Protein AF-A0A968RGH3-F1 (afdb_monomer_lite)

Foldseek 3Di:
DDDDDFAKDKDKDWDADPVGDIDIDIDIDGHDPPDDDDPFDDKDKDWPPDDPPDDDDPPDDGDTDMDIDGPPDDDPDD

Structure (mmCIF, N/CA/C/O backbone):
data_AF-A0A968RGH3-F1
#
_entry.id   AF-A0A968RGH3-F1
#
loop_
_atom_site.group_PDB
_atom_site.id
_atom_site.type_symbol
_atom_site.label_atom_id
_atom_site.label_alt_id
_atom_site.label_comp_id
_atom_site.label_asym_id
_atom_site.label_entity_id
_atom_site.label_seq_id
_atom_site.pdbx_PDB_ins_code
_atom_site.Cartn_x
_atom_site.Cartn_y
_atom_site.Cartn_z
_atom_site.occupancy
_atom_site.B_iso_or_equiv
_atom_site.auth_seq_id
_atom_site.auth_comp_id
_atom_site.auth_asym_id
_atom_site.auth_atom_id
_atom_site.pdbx_PDB_model_num
ATOM 1 N N . MET A 1 1 ? 0.545 -12.121 -26.563 1.00 51.16 1 MET A N 1
ATOM 2 C CA . MET A 1 1 ? 1.643 -11.197 -26.222 1.00 51.16 1 MET A CA 1
ATOM 3 C C . MET A 1 1 ? 1.776 -11.248 -24.716 1.00 51.16 1 MET A C 1
ATOM 5 O O . MET A 1 1 ? 0.830 -10.850 -24.049 1.00 51.16 1 MET A O 1
ATOM 9 N N . ASP A 1 2 ? 2.864 -11.810 -24.197 1.00 67.00 2 ASP A N 1
ATOM 10 C CA . ASP A 1 2 ? 3.069 -11.898 -22.749 1.00 67.00 2 ASP A CA 1
ATOM 11 C C . ASP A 1 2 ? 3.589 -10.561 -22.225 1.00 67.00 2 ASP A C 1
ATOM 13 O O . ASP A 1 2 ? 4.527 -9.984 -22.777 1.00 67.00 2 ASP A O 1
ATOM 17 N N . ASN A 1 3 ? 2.959 -10.055 -21.168 1.00 73.69 3 ASN A N 1
ATOM 18 C CA . ASN A 1 3 ? 3.438 -8.874 -20.463 1.00 73.69 3 ASN A CA 1
ATOM 19 C C . ASN A 1 3 ? 4.740 -9.231 -19.716 1.00 73.69 3 ASN A C 1
ATOM 21 O O . ASN A 1 3 ? 4.805 -10.305 -19.106 1.00 73.69 3 ASN A O 1
ATOM 25 N N . PRO A 1 4 ? 5.785 -8.385 -19.735 1.00 78.75 4 PRO A N 1
ATOM 26 C CA . PRO A 1 4 ? 7.030 -8.699 -19.048 1.00 78.75 4 PRO A CA 1
ATOM 27 C C . 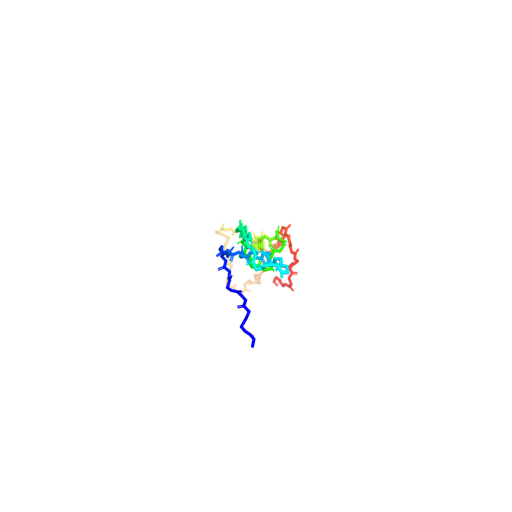PRO A 1 4 ? 6.831 -8.779 -17.523 1.00 78.75 4 PRO A C 1
ATOM 29 O O . PRO A 1 4 ? 6.067 -8.014 -16.934 1.00 78.75 4 PRO A O 1
ATOM 32 N N . ARG A 1 5 ? 7.513 -9.739 -16.880 1.00 88.19 5 ARG A N 1
ATOM 33 C CA . ARG A 1 5 ? 7.413 -9.984 -15.428 1.00 88.19 5 ARG A CA 1
ATOM 34 C C . ARG A 1 5 ? 8.051 -8.849 -14.623 1.00 88.19 5 ARG A C 1
ATOM 36 O O . ARG A 1 5 ? 8.997 -8.225 -15.084 1.00 88.19 5 ARG A O 1
ATOM 43 N N . ILE A 1 6 ? 7.592 -8.634 -13.395 1.00 85.38 6 ILE A N 1
ATOM 44 C CA . ILE A 1 6 ? 8.263 -7.752 -12.427 1.00 85.38 6 ILE A CA 1
ATOM 45 C C . ILE A 1 6 ? 9.668 -8.296 -12.129 1.00 85.38 6 ILE A C 1
ATOM 47 O O . ILE A 1 6 ? 9.857 -9.511 -12.039 1.00 85.38 6 ILE A O 1
ATOM 51 N N . GLY A 1 7 ? 10.642 -7.401 -11.974 1.00 87.50 7 GLY A N 1
ATOM 52 C CA . GLY A 1 7 ? 12.032 -7.734 -11.666 1.00 87.50 7 GLY A CA 1
ATOM 53 C C . GLY A 1 7 ? 13.040 -7.172 -12.672 1.00 87.50 7 GLY A C 1
ATOM 54 O O . GLY A 1 7 ? 12.676 -6.376 -13.541 1.00 87.50 7 GLY A O 1
ATOM 55 N N . PRO A 1 8 ? 14.328 -7.534 -12.535 1.00 91.62 8 PRO A N 1
ATOM 56 C CA . PRO A 1 8 ? 15.375 -7.081 -13.440 1.00 91.62 8 PRO A CA 1
ATOM 57 C C . PRO A 1 8 ? 15.273 -7.770 -14.807 1.00 91.62 8 PRO A C 1
ATOM 59 O O . PRO A 1 8 ? 15.111 -8.987 -14.89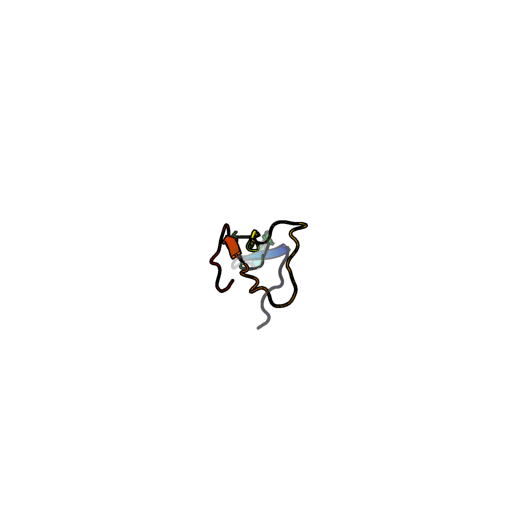5 1.00 91.62 8 PRO A O 1
ATOM 62 N N . HIS A 1 9 ? 15.436 -6.989 -15.873 1.00 93.38 9 HIS A N 1
ATOM 63 C CA . HIS A 1 9 ? 15.512 -7.443 -17.262 1.00 93.38 9 HIS A CA 1
ATOM 64 C C . HIS A 1 9 ? 16.748 -6.867 -17.932 1.00 93.38 9 HIS A C 1
ATOM 66 O O . HIS A 1 9 ? 17.084 -5.696 -17.747 1.00 93.38 9 HIS A O 1
ATOM 72 N N . THR A 1 10 ? 17.402 -7.677 -18.758 1.00 94.88 10 THR A N 1
ATOM 73 C CA . THR A 1 10 ? 18.537 -7.233 -19.567 1.00 94.88 10 THR A CA 1
ATOM 74 C C . THR A 1 10 ? 18.070 -6.957 -20.986 1.00 94.88 10 THR A C 1
ATOM 76 O O . THR A 1 10 ? 17.612 -7.859 -21.687 1.00 94.88 10 THR A O 1
ATOM 79 N N . LEU A 1 11 ? 18.212 -5.710 -21.427 1.00 94.94 11 LEU A N 1
ATOM 80 C CA . LEU A 1 11 ? 18.045 -5.348 -22.828 1.00 94.94 11 LEU A CA 1
ATOM 81 C C . LEU A 1 11 ? 19.395 -5.470 -23.521 1.00 94.94 11 LEU A C 1
ATOM 83 O O . LEU A 1 11 ? 20.390 -4.902 -23.069 1.00 94.94 11 LEU A O 1
ATOM 87 N N . ARG A 1 12 ? 19.400 -6.188 -24.643 1.00 95.56 12 ARG A N 1
ATOM 88 C CA . ARG A 1 12 ? 20.547 -6.331 -25.534 1.00 95.56 12 ARG A CA 1
ATOM 89 C C . ARG A 1 12 ? 20.292 -5.561 -26.820 1.00 95.56 12 ARG A C 1
ATOM 91 O O . ARG A 1 12 ? 19.319 -5.835 -27.519 1.00 95.56 12 ARG A O 1
ATOM 98 N N . ILE A 1 13 ? 21.191 -4.639 -27.141 1.00 94.44 13 ILE A N 1
ATOM 99 C CA . ILE A 1 13 ? 21.153 -3.853 -28.373 1.00 94.44 13 ILE A CA 1
ATOM 100 C C . ILE A 1 13 ? 22.333 -4.285 -29.232 1.00 94.44 13 ILE A C 1
ATOM 102 O O . ILE A 1 13 ? 23.472 -4.246 -28.773 1.00 94.44 13 ILE A O 1
ATOM 106 N N . VAL A 1 14 ? 22.052 -4.679 -30.473 1.00 96.69 14 VAL A N 1
ATOM 107 C CA . VAL A 1 14 ? 23.058 -5.076 -31.462 1.00 96.69 14 VAL A CA 1
ATOM 108 C C . VAL A 1 14 ? 22.967 -4.120 -32.644 1.00 96.69 14 VAL A C 1
ATOM 110 O O . VAL A 1 14 ? 21.919 -4.033 -33.283 1.00 96.69 14 VAL A O 1
ATOM 113 N N . ALA A 1 15 ? 24.059 -3.427 -32.950 1.00 95.38 15 ALA A N 1
ATOM 114 C CA . ALA A 1 15 ? 24.201 -2.661 -34.183 1.00 95.38 15 ALA A CA 1
ATOM 115 C C . ALA A 1 15 ? 25.014 -3.487 -35.184 1.00 95.38 15 ALA A C 1
ATOM 117 O O . ALA A 1 15 ? 26.049 -4.042 -34.818 1.00 95.38 15 ALA A O 1
ATOM 118 N N . THR A 1 16 ? 24.536 -3.587 -36.425 1.00 97.19 16 THR A N 1
ATOM 119 C CA . THR A 1 16 ? 25.232 -4.265 -37.531 1.00 97.19 16 THR A CA 1
ATOM 120 C C . THR A 1 16 ? 25.385 -3.282 -38.688 1.00 97.19 16 THR A C 1
ATOM 122 O O . THR A 1 16 ? 24.390 -2.662 -39.064 1.00 97.19 16 THR A O 1
ATOM 125 N N . ASP A 1 17 ? 26.590 -3.115 -39.234 1.00 96.38 17 ASP A N 1
ATOM 126 C CA . ASP A 1 17 ? 26.813 -2.280 -40.423 1.00 96.38 17 ASP A CA 1
ATOM 127 C C . ASP A 1 17 ? 26.550 -3.045 -41.737 1.00 96.38 17 ASP A C 1
ATOM 129 O O . ASP A 1 17 ? 26.268 -4.246 -41.750 1.00 96.38 17 ASP A O 1
ATOM 133 N N . ASN A 1 18 ? 26.636 -2.350 -42.872 1.00 96.19 18 ASN A N 1
ATOM 134 C CA . ASN A 1 18 ? 26.419 -2.924 -44.206 1.00 96.19 18 ASN A CA 1
ATOM 135 C C . ASN A 1 18 ? 27.532 -3.894 -44.654 1.00 96.19 18 ASN A C 1
ATOM 137 O O . ASN A 1 18 ? 27.389 -4.550 -45.685 1.00 96.19 18 ASN A O 1
ATOM 141 N N . ASN A 1 19 ? 28.627 -3.980 -43.900 1.00 96.69 19 ASN A N 1
ATOM 142 C CA . ASN A 1 19 ? 29.724 -4.921 -44.099 1.00 96.69 19 ASN A CA 1
ATOM 143 C C . ASN A 1 19 ? 29.619 -6.129 -43.146 1.00 96.69 19 ASN A C 1
ATOM 145 O O . ASN A 1 19 ? 30.445 -7.039 -43.216 1.00 96.69 19 ASN A O 1
ATOM 149 N N . GLY A 1 20 ? 28.592 -6.168 -42.290 1.00 95.19 20 GLY A N 1
ATOM 150 C CA . GLY A 1 20 ? 28.327 -7.246 -41.343 1.00 95.19 20 GLY A CA 1
ATOM 151 C C . GLY A 1 20 ? 29.078 -7.124 -40.014 1.00 95.19 20 GLY A C 1
ATOM 152 O O . GLY A 1 20 ? 28.940 -8.021 -39.176 1.00 95.19 20 GLY A O 1
ATOM 153 N N . ALA A 1 21 ? 29.838 -6.048 -39.782 1.00 96.44 21 ALA A N 1
ATOM 154 C CA . ALA A 1 21 ? 30.485 -5.815 -38.496 1.00 96.44 21 ALA A CA 1
ATOM 155 C C . ALA A 1 21 ? 29.432 -5.520 -37.423 1.00 96.44 21 ALA A C 1
ATOM 157 O O . ALA A 1 21 ? 28.446 -4.826 -37.675 1.00 96.44 21 ALA A O 1
ATOM 158 N N . ARG A 1 22 ? 29.637 -6.062 -36.215 1.00 97.62 22 ARG A N 1
ATOM 159 C CA . ARG A 1 22 ? 28.687 -5.959 -35.103 1.00 97.62 22 ARG A CA 1
ATOM 160 C C . ARG A 1 22 ? 29.303 -5.304 -33.880 1.00 97.62 22 ARG A C 1
ATOM 162 O O . ARG A 1 22 ? 30.438 -5.596 -33.517 1.00 97.62 22 ARG A O 1
ATOM 169 N N . SER A 1 23 ? 28.503 -4.492 -33.202 1.00 96.62 23 SER A N 1
ATOM 170 C CA . SER A 1 23 ? 28.749 -4.066 -31.824 1.00 96.62 23 SER A CA 1
ATOM 171 C C . SER A 1 23 ? 27.519 -4.350 -30.971 1.00 96.62 23 SER A C 1
ATOM 173 O O . SER A 1 23 ? 26.391 -4.355 -31.468 1.00 96.62 23 SER A O 1
ATOM 175 N N . GLU A 1 24 ? 27.740 -4.617 -29.687 1.00 96.75 24 GLU A N 1
ATOM 176 C CA . GLU A 1 24 ? 26.679 -4.944 -28.741 1.00 96.75 24 GLU A CA 1
ATOM 177 C C . GLU A 1 24 ? 26.810 -4.110 -27.465 1.00 96.75 24 GLU A C 1
ATOM 179 O O . GLU A 1 24 ? 27.918 -3.832 -27.001 1.00 96.75 24 GLU A O 1
ATOM 184 N N . LYS A 1 25 ? 25.667 -3.740 -26.878 1.00 97.12 25 LYS A N 1
ATOM 185 C CA . LYS A 1 25 ? 25.592 -3.192 -25.524 1.00 97.12 25 LYS A CA 1
ATOM 186 C C . LYS A 1 25 ? 24.418 -3.793 -24.762 1.00 97.12 25 LYS A C 1
ATOM 188 O O . LYS A 1 25 ? 23.317 -3.923 -25.298 1.00 97.12 25 LYS A O 1
ATOM 193 N N . THR A 1 26 ? 24.651 -4.096 -23.491 1.00 96.06 26 THR A N 1
ATOM 194 C CA . THR A 1 26 ? 23.614 -4.528 -22.554 1.00 96.06 26 THR A CA 1
ATOM 195 C C . THR A 1 26 ? 23.297 -3.426 -21.553 1.00 96.06 26 THR A C 1
ATOM 197 O O . THR A 1 26 ? 24.209 -2.793 -21.017 1.00 96.06 26 THR A O 1
ATOM 200 N N . ILE A 1 27 ? 22.011 -3.225 -21.269 1.00 95.44 27 ILE A N 1
ATOM 201 C CA . ILE A 1 27 ? 21.538 -2.411 -20.144 1.00 95.44 27 ILE A CA 1
ATOM 202 C C . ILE A 1 27 ? 20.593 -3.241 -19.282 1.00 95.44 27 ILE A C 1
ATOM 204 O O . ILE A 1 27 ? 19.851 -4.078 -19.794 1.00 95.44 27 ILE A O 1
ATOM 208 N N . THR A 1 28 ? 20.608 -2.992 -17.979 1.00 93.75 28 THR A N 1
ATOM 209 C CA . THR A 1 28 ? 19.645 -3.586 -17.052 1.00 93.75 28 THR A CA 1
ATOM 210 C C . THR A 1 28 ? 18.564 -2.561 -16.752 1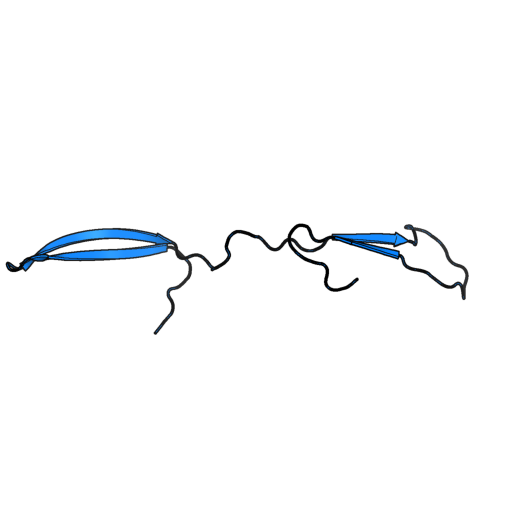.00 93.75 28 THR A C 1
ATOM 212 O O . THR A 1 28 ? 18.872 -1.435 -16.363 1.00 93.75 28 THR A O 1
ATOM 215 N N . ILE A 1 29 ? 17.307 -2.953 -16.927 1.00 91.69 29 ILE A N 1
ATOM 216 C CA . ILE A 1 29 ? 16.141 -2.211 -16.446 1.00 91.69 29 ILE A CA 1
ATOM 217 C C . ILE A 1 29 ? 15.459 -3.035 -15.359 1.00 91.69 29 ILE A C 1
ATOM 219 O O . ILE A 1 29 ? 15.562 -4.259 -15.355 1.00 91.69 29 ILE A O 1
ATOM 223 N N . THR A 1 30 ? 14.724 -2.388 -14.466 1.00 87.25 30 THR A N 1
ATOM 224 C CA . THR A 1 30 ? 13.899 -3.085 -13.476 1.00 87.25 30 THR A CA 1
ATOM 225 C C . THR A 1 30 ? 12.451 -2.711 -13.715 1.00 87.25 30 THR A C 1
ATOM 227 O O . THR A 1 30 ? 12.101 -1.533 -13.681 1.00 87.25 30 THR A O 1
ATOM 230 N N . ILE A 1 31 ? 11.615 -3.714 -13.967 1.00 86.44 31 ILE A N 1
ATOM 231 C CA . ILE A 1 31 ? 10.170 -3.540 -14.081 1.00 86.44 31 ILE A CA 1
ATOM 232 C C . ILE A 1 31 ? 9.594 -3.673 -12.681 1.00 86.44 31 ILE A C 1
ATOM 234 O O . ILE A 1 31 ? 9.801 -4.685 -12.014 1.00 86.44 31 ILE A O 1
ATOM 238 N N . VAL A 1 32 ? 8.889 -2.642 -12.239 1.00 78.56 32 VAL A N 1
ATOM 239 C CA . VAL A 1 32 ? 8.186 -2.615 -10.956 1.00 78.56 32 VAL A CA 1
ATOM 240 C C . VAL A 1 32 ? 6.684 -2.679 -11.203 1.00 78.56 32 VAL A C 1
ATOM 242 O O . VAL A 1 32 ? 6.217 -2.370 -12.301 1.00 78.56 32 VAL A O 1
ATOM 245 N N . GLU A 1 33 ? 5.921 -3.087 -10.193 1.00 78.81 33 GLU A N 1
ATOM 246 C CA . GLU A 1 33 ? 4.469 -2.918 -10.226 1.00 78.81 33 GLU A CA 1
ATOM 247 C C . GLU A 1 33 ? 4.129 -1.438 -10.427 1.00 78.81 33 GLU A C 1
ATOM 249 O O . GLU A 1 33 ? 4.813 -0.558 -9.900 1.00 78.81 33 GLU A O 1
ATOM 254 N N . GLY A 1 34 ? 3.081 -1.160 -11.205 1.00 62.97 34 GLY A N 1
ATOM 255 C CA . GLY A 1 34 ? 2.558 0.187 -11.404 1.00 62.97 34 GLY A CA 1
ATOM 256 C C . GLY A 1 34 ? 1.907 0.713 -10.129 1.00 62.97 34 GLY A C 1
ATOM 257 O O . GLY A 1 34 ? 0.689 0.807 -10.055 1.00 62.97 34 GLY A O 1
ATOM 258 N N . ASN A 1 35 ? 2.714 1.041 -9.125 1.00 57.44 35 ASN A N 1
ATOM 259 C CA . ASN A 1 35 ? 2.307 1.827 -7.978 1.00 57.44 35 ASN A CA 1
ATOM 260 C C . ASN A 1 35 ? 3.281 2.996 -7.842 1.00 57.44 35 ASN A C 1
ATOM 262 O O . ASN A 1 35 ? 4.383 2.864 -7.306 1.00 57.44 35 ASN A O 1
ATOM 266 N N . SER A 1 36 ? 2.872 4.150 -8.364 1.00 55.94 36 SER A N 1
ATOM 267 C CA . SER A 1 36 ? 3.507 5.427 -8.069 1.00 55.94 36 SER A CA 1
ATOM 268 C C . SER A 1 36 ? 3.328 5.747 -6.582 1.00 55.94 36 SER A C 1
ATOM 270 O O . SER A 1 36 ? 2.448 6.507 -6.209 1.00 55.94 36 SER A O 1
ATOM 272 N N . GLY A 1 37 ? 4.169 5.173 -5.725 1.00 56.97 37 GLY A N 1
ATOM 273 C CA . GLY A 1 37 ? 4.640 5.833 -4.509 1.00 56.97 37 GLY A CA 1
ATOM 274 C C . GLY A 1 37 ? 3.628 6.243 -3.435 1.00 56.97 37 GLY A C 1
ATOM 275 O O . GLY A 1 37 ? 4.013 7.023 -2.569 1.00 56.97 37 GLY A O 1
ATOM 276 N N . THR A 1 38 ? 2.402 5.723 -3.392 1.00 58.28 38 THR A N 1
ATOM 277 C CA . THR A 1 38 ? 1.613 5.765 -2.153 1.00 58.28 38 THR A CA 1
ATOM 278 C C . THR A 1 38 ? 1.365 4.340 -1.683 1.00 58.28 38 THR A C 1
ATOM 280 O O . THR A 1 38 ? 0.496 3.615 -2.160 1.00 58.28 38 THR A O 1
ATOM 283 N N . SER A 1 39 ? 2.184 3.891 -0.732 1.00 67.56 39 SER A N 1
ATOM 284 C CA . SER A 1 39 ? 1.829 2.729 0.081 1.00 67.56 39 SER A CA 1
ATOM 285 C C . SER A 1 39 ? 0.473 3.023 0.714 1.00 67.56 39 SER A C 1
ATOM 287 O O . SER A 1 39 ? 0.386 3.951 1.514 1.00 67.56 39 SER A O 1
ATOM 289 N N . ASN A 1 40 ? -0.582 2.291 0.348 1.00 76.06 40 ASN A N 1
ATOM 290 C CA . ASN A 1 40 ? -1.887 2.434 0.990 1.00 76.06 40 ASN A CA 1
ATOM 291 C C . ASN A 1 40 ? -1.705 2.280 2.506 1.00 76.06 40 ASN A C 1
ATOM 293 O O . ASN A 1 40 ? -1.233 1.237 2.965 1.00 76.06 40 ASN A O 1
ATOM 297 N N . THR A 1 41 ? -2.012 3.329 3.263 1.00 83.31 41 THR A N 1
ATOM 298 C CA . THR A 1 41 ? -1.940 3.294 4.722 1.00 83.31 41 THR A CA 1
ATOM 299 C C . THR A 1 41 ? -3.355 3.025 5.217 1.00 83.31 41 THR A C 1
ATOM 301 O O . THR A 1 41 ? -4.241 3.815 4.914 1.00 83.31 41 THR A O 1
ATOM 304 N N . PRO A 1 42 ? -3.615 1.919 5.936 1.00 87.62 42 PRO A N 1
ATOM 305 C CA . PRO A 1 42 ? -4.955 1.644 6.441 1.00 87.62 42 PRO A CA 1
ATOM 306 C C . PRO A 1 42 ? -5.478 2.797 7.315 1.00 87.62 42 PRO A C 1
ATOM 308 O O . PRO A 1 42 ? -4.686 3.403 8.046 1.00 87.62 42 PRO A O 1
ATOM 311 N N . PRO A 1 43 ? -6.795 3.077 7.308 1.00 94.75 43 PRO A N 1
ATOM 312 C CA . PRO A 1 43 ? -7.367 4.049 8.222 1.00 94.75 43 PRO A CA 1
ATOM 313 C C . PRO A 1 43 ? -7.167 3.611 9.675 1.00 94.75 43 PRO A C 1
ATOM 315 O O . PRO A 1 43 ? -7.178 2.426 10.014 1.00 94.75 43 PRO A O 1
ATOM 318 N N . THR A 1 44 ? -7.024 4.596 10.548 1.00 96.56 44 THR A N 1
ATOM 319 C CA . THR A 1 44 ? -7.023 4.421 12.001 1.00 96.56 44 THR A CA 1
ATOM 320 C C . THR A 1 44 ? -8.425 4.659 12.549 1.00 96.56 44 THR A C 1
ATOM 322 O O . THR A 1 44 ? -9.171 5.474 12.005 1.00 96.56 44 THR A O 1
ATOM 325 N N . VAL A 1 45 ? -8.788 3.953 13.623 1.00 97.44 45 VAL A N 1
ATOM 326 C CA . VAL A 1 45 ? -10.087 4.084 14.297 1.00 97.44 45 VAL A CA 1
ATOM 327 C C . VAL A 1 45 ? -9.895 4.211 15.805 1.00 97.44 45 VAL A C 1
ATOM 329 O O . VAL A 1 45 ? -9.029 3.551 16.381 1.00 97.44 45 VAL A O 1
ATOM 332 N N . ALA A 1 46 ? -10.713 5.042 16.447 1.00 96.56 46 ALA A N 1
ATOM 333 C CA . ALA A 1 46 ? -10.756 5.183 17.897 1.00 96.56 46 ALA A CA 1
ATOM 334 C C . ALA A 1 46 ? -12.206 5.252 18.387 1.00 96.56 46 ALA A C 1
ATOM 336 O O . ALA A 1 46 ? -12.993 6.066 17.907 1.00 96.56 46 ALA A O 1
ATOM 337 N N . ILE A 1 47 ? -12.552 4.420 19.370 1.00 97.12 47 ILE A N 1
ATOM 338 C CA . ILE A 1 47 ? -13.818 4.535 20.102 1.00 97.12 47 ILE A CA 1
ATOM 339 C C . ILE A 1 47 ? -13.650 5.643 21.140 1.00 97.12 47 ILE A C 1
ATOM 341 O O . ILE A 1 47 ? -12.720 5.610 21.945 1.00 97.12 47 ILE A O 1
ATOM 345 N N . THR A 1 48 ? -14.542 6.627 21.118 1.00 96.06 48 THR A N 1
ATOM 346 C CA . THR A 1 48 ? -14.548 7.752 22.062 1.00 96.06 48 THR A CA 1
ATOM 347 C C . THR A 1 48 ? -15.599 7.582 23.156 1.00 96.06 48 THR A C 1
ATOM 349 O O . THR A 1 48 ? -15.439 8.146 24.238 1.00 96.06 48 THR A O 1
ATOM 352 N N . ALA A 1 49 ? -16.634 6.772 22.911 1.00 95.38 49 ALA A N 1
ATOM 353 C CA . ALA A 1 49 ? -17.576 6.306 23.923 1.00 95.38 49 ALA A CA 1
ATOM 354 C C . ALA A 1 49 ? -18.170 4.938 23.529 1.00 95.38 49 ALA A C 1
ATOM 356 O O . ALA A 1 49 ? -18.432 4.722 22.343 1.00 95.38 49 ALA A O 1
ATOM 357 N N . PRO A 1 50 ? -18.431 4.035 24.489 1.00 95.00 50 PRO A N 1
ATOM 358 C CA . PRO A 1 50 ? -18.110 4.148 25.915 1.00 95.00 50 PRO A CA 1
ATOM 359 C C . PRO A 1 50 ? -16.603 4.071 26.203 1.00 95.00 50 PRO A C 1
ATOM 361 O O . PRO A 1 50 ? -15.819 3.622 25.366 1.00 95.00 50 PRO A O 1
ATOM 364 N N . THR A 1 51 ? -16.184 4.505 27.392 1.00 95.94 51 THR A N 1
ATOM 365 C CA . THR A 1 51 ? -14.791 4.335 27.831 1.00 95.94 51 THR A CA 1
ATOM 366 C C . THR A 1 51 ? -14.535 2.900 28.295 1.00 95.94 51 THR A C 1
ATOM 368 O O . THR A 1 51 ? -15.447 2.185 28.715 1.00 95.94 51 THR A O 1
ATOM 371 N N . ASN A 1 52 ? -13.275 2.456 28.224 1.00 94.94 52 ASN A N 1
ATOM 372 C CA . ASN A 1 52 ? -12.903 1.118 28.679 1.00 94.94 52 ASN A CA 1
ATOM 373 C C . ASN A 1 52 ? -13.271 0.922 30.161 1.00 94.94 52 ASN A C 1
ATOM 375 O O . ASN A 1 52 ? -12.880 1.722 31.010 1.00 94.94 52 ASN A O 1
ATOM 379 N N . GLY A 1 53 ? -14.008 -0.148 30.458 1.00 94.31 53 GLY A N 1
ATOM 380 C CA . GLY A 1 53 ? -14.478 -0.466 31.808 1.00 94.31 53 GLY A CA 1
ATOM 381 C C . GLY A 1 53 ? -15.770 0.238 32.237 1.00 94.31 53 GLY A C 1
ATOM 382 O O . GLY A 1 53 ? -16.188 0.061 33.380 1.00 94.31 53 GLY A O 1
ATOM 383 N N . GLN A 1 54 ? -16.422 1.010 31.361 1.00 95.31 54 GLN A N 1
ATOM 384 C CA . GLN A 1 54 ? -17.725 1.597 31.670 1.00 95.31 54 GLN A CA 1
ATOM 385 C C . GLN A 1 54 ? -18.795 0.505 31.826 1.00 95.31 54 GLN A C 1
ATOM 387 O O . GLN A 1 54 ? -18.887 -0.419 31.016 1.00 95.31 54 GLN A O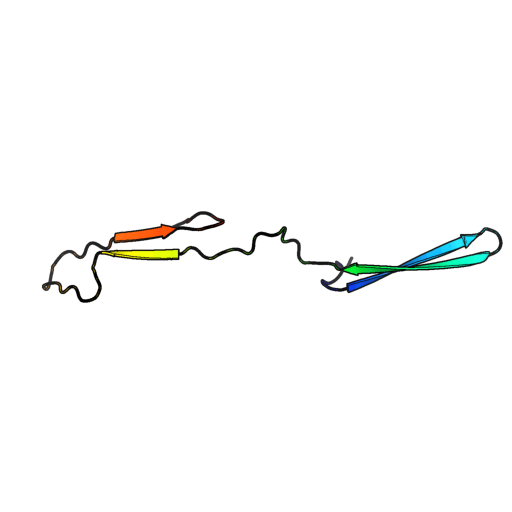 1
ATOM 392 N N . THR A 1 55 ? -19.610 0.615 32.875 1.00 94.19 55 THR A N 1
ATOM 393 C CA . THR A 1 55 ? -20.706 -0.313 33.163 1.00 94.19 55 THR A CA 1
ATOM 394 C C . THR A 1 55 ? -22.048 0.303 32.789 1.00 94.19 55 THR A C 1
ATOM 396 O O . THR A 1 55 ? -22.255 1.511 32.899 1.00 94.19 55 THR A O 1
ATOM 399 N N . PHE A 1 56 ? -22.970 -0.550 32.351 1.00 94.88 56 PHE A N 1
ATOM 400 C CA . PHE A 1 56 ? -24.324 -0.172 31.964 1.00 94.88 56 PHE A CA 1
ATOM 401 C C . PHE A 1 56 ? -25.319 -1.016 32.754 1.00 94.88 56 PHE A C 1
ATOM 403 O O . PHE A 1 56 ? -25.070 -2.193 33.024 1.00 94.88 56 PHE A O 1
ATOM 410 N N . THR A 1 57 ? -26.441 -0.415 33.145 1.00 95.00 57 THR A N 1
ATOM 411 C CA . THR A 1 57 ? -27.577 -1.160 33.693 1.00 95.00 57 THR A CA 1
ATOM 412 C C . THR A 1 57 ? -28.278 -1.923 32.573 1.00 95.00 57 THR A C 1
ATOM 414 O O . THR A 1 57 ? -28.215 -1.519 31.410 1.00 95.00 57 THR A O 1
ATOM 417 N N . ALA A 1 58 ? -28.975 -3.008 32.917 1.00 90.50 58 ALA A N 1
ATOM 418 C CA . ALA A 1 58 ? -29.862 -3.677 31.969 1.00 90.50 58 ALA A CA 1
ATOM 419 C C . ALA A 1 58 ? -30.855 -2.666 31.360 1.00 90.50 58 ALA A C 1
ATOM 421 O O . ALA A 1 58 ? -31.250 -1.707 32.026 1.00 90.50 58 ALA A O 1
ATOM 422 N N . ASP A 1 59 ? -31.187 -2.865 30.083 1.00 92.56 59 ASP A N 1
ATOM 423 C CA . ASP A 1 59 ? -32.096 -2.034 29.277 1.00 92.56 59 ASP A CA 1
ATOM 424 C C . ASP A 1 59 ? -31.655 -0.577 29.028 1.00 92.56 59 ASP A C 1
ATOM 426 O O . ASP A 1 59 ? -32.403 0.214 28.450 1.00 92.56 59 ASP A O 1
ATOM 430 N N . ALA A 1 60 ? -30.429 -0.198 29.408 1.00 92.94 60 ALA A N 1
ATOM 431 C CA . ALA A 1 60 ? -29.882 1.109 29.057 1.00 92.94 60 ALA A CA 1
ATOM 432 C C . ALA A 1 60 ? -29.579 1.203 27.551 1.00 92.94 60 ALA A C 1
ATOM 434 O O . ALA A 1 60 ? -28.984 0.303 26.957 1.00 92.94 60 ALA A O 1
ATOM 435 N N . ASN A 1 61 ? -29.917 2.343 26.943 1.00 91.69 61 ASN A N 1
ATOM 436 C CA . ASN A 1 61 ? -29.473 2.663 25.589 1.00 91.69 61 ASN A CA 1
ATOM 437 C C . ASN A 1 61 ? -27.958 2.906 25.591 1.00 91.69 61 ASN A C 1
ATOM 439 O O . ASN A 1 61 ? -27.471 3.819 26.261 1.00 91.69 61 ASN A O 1
ATOM 443 N N . LEU A 1 62 ? -27.224 2.102 24.821 1.00 93.12 62 LEU A N 1
ATOM 444 C CA . LEU A 1 62 ? -25.786 2.250 24.628 1.00 93.12 62 LEU A CA 1
ATOM 445 C C . LEU A 1 62 ? -25.507 3.052 23.355 1.00 93.12 62 LEU A C 1
ATOM 447 O O . LEU A 1 62 ? -25.613 2.533 22.245 1.00 93.12 62 LEU A O 1
ATOM 451 N N . THR A 1 63 ? -25.109 4.310 23.521 1.00 94.69 63 THR A N 1
ATOM 452 C CA . THR A 1 63 ? -24.584 5.114 22.413 1.00 94.69 63 THR A CA 1
ATOM 453 C C . THR A 1 63 ? -23.102 4.808 22.223 1.00 94.69 63 THR A C 1
ATOM 455 O O . THR A 1 63 ? -22.319 4.917 23.168 1.00 94.69 63 THR A O 1
ATOM 458 N N . VAL A 1 64 ? -22.717 4.447 20.998 1.00 95.81 64 VAL A N 1
ATOM 459 C CA . VAL A 1 64 ? -21.318 4.243 20.612 1.00 95.81 64 VAL A CA 1
ATOM 460 C C . VAL A 1 64 ? -20.873 5.395 19.725 1.00 95.81 64 VAL A C 1
ATOM 462 O O . VAL A 1 64 ? -21.491 5.672 18.696 1.00 95.81 64 VAL A O 1
ATOM 465 N N . ASN A 1 65 ? -19.775 6.034 20.110 1.00 96.00 65 ASN A N 1
ATOM 466 C CA . ASN A 1 65 ? -19.142 7.092 19.339 1.00 96.00 65 ASN A CA 1
ATOM 467 C C . ASN A 1 65 ? -17.739 6.637 18.943 1.00 96.00 65 ASN A C 1
ATOM 469 O O . ASN A 1 65 ? -16.980 6.137 19.775 1.00 96.00 65 ASN A O 1
ATOM 473 N N . ALA A 1 66 ? -17.386 6.841 17.677 1.00 96.19 66 ALA A N 1
ATOM 474 C CA . ALA A 1 66 ? -16.066 6.533 17.152 1.00 96.19 66 ALA A CA 1
ATOM 475 C C . ALA A 1 66 ? -15.616 7.591 16.143 1.00 96.19 66 ALA A C 1
ATOM 477 O O . ALA A 1 66 ? -16.434 8.265 15.514 1.00 96.19 66 ALA A O 1
ATOM 478 N N . THR A 1 67 ? -14.304 7.725 15.992 1.00 96.88 67 THR A N 1
ATOM 479 C CA . THR A 1 67 ? -13.665 8.518 14.943 1.00 96.88 67 THR A CA 1
ATOM 480 C C . THR A 1 67 ? -12.815 7.609 14.067 1.00 96.88 67 THR A C 1
ATOM 482 O O . THR A 1 67 ? -12.228 6.639 14.548 1.00 96.88 67 THR A O 1
ATOM 485 N N . ALA A 1 68 ? -12.747 7.925 12.776 1.00 96.62 68 ALA A N 1
ATOM 486 C CA . ALA A 1 68 ? -11.866 7.261 11.827 1.00 96.62 68 ALA A CA 1
ATOM 487 C C . ALA A 1 68 ? -11.115 8.307 11.000 1.00 96.62 68 ALA A C 1
ATOM 489 O O . ALA A 1 68 ? -11.674 9.355 10.670 1.00 96.62 68 ALA A O 1
ATOM 490 N N . SER A 1 69 ? -9.855 8.027 10.679 1.00 95.38 69 SER A N 1
ATOM 491 C CA . SER A 1 69 ? -9.006 8.911 9.880 1.00 95.38 69 SER A CA 1
ATOM 492 C C . SER A 1 69 ? -8.093 8.094 8.979 1.00 95.38 69 SER A C 1
ATOM 494 O O . SER A 1 69 ? -7.491 7.118 9.429 1.00 95.38 69 SER A O 1
ATOM 496 N N . ASP A 1 70 ? -7.980 8.508 7.723 1.00 92.38 70 ASP A N 1
ATOM 497 C CA . ASP A 1 70 ? -7.097 7.914 6.726 1.00 92.38 70 ASP A CA 1
ATOM 498 C C . ASP A 1 70 ? -6.021 8.939 6.337 1.00 92.38 70 ASP A C 1
ATOM 500 O O . ASP A 1 70 ? -6.335 10.075 5.984 1.00 92.38 70 ASP A O 1
ATOM 504 N N . ALA A 1 71 ? -4.748 8.557 6.460 1.00 88.44 71 ALA A N 1
ATOM 505 C CA . ALA A 1 71 ? -3.614 9.460 6.268 1.00 88.44 71 ALA A CA 1
ATOM 506 C C . ALA A 1 71 ? -3.309 9.743 4.791 1.00 88.44 71 ALA A C 1
ATOM 508 O O . ALA A 1 71 ? -2.710 10.775 4.479 1.00 88.44 71 ALA A O 1
ATOM 509 N N . ASN A 1 72 ? -3.676 8.833 3.88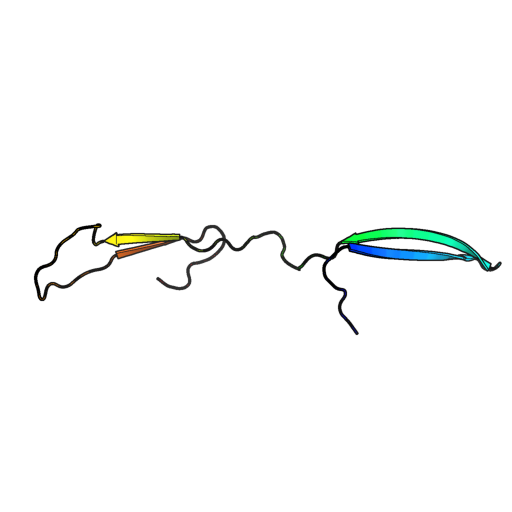7 1.00 80.19 72 ASN A N 1
ATOM 510 C CA . ASN A 1 72 ? -3.416 8.986 2.457 1.00 80.19 72 ASN A CA 1
ATOM 511 C C . ASN A 1 72 ? -4.583 8.559 1.557 1.00 80.19 72 ASN A C 1
ATOM 513 O O . ASN A 1 72 ? -4.402 8.422 0.345 1.00 80.19 72 ASN A O 1
ATOM 517 N N . GLY A 1 73 ? -5.768 8.406 2.141 1.00 85.75 73 GLY A N 1
ATOM 518 C CA . GLY A 1 73 ? -7.011 8.067 1.468 1.00 85.75 73 GLY A CA 1
ATOM 519 C C . GLY A 1 73 ? -8.223 8.771 2.077 1.00 85.75 73 GLY A C 1
ATOM 520 O O . GLY A 1 73 ? -8.141 9.868 2.630 1.00 85.75 73 GLY A O 1
ATOM 521 N N . THR A 1 74 ? -9.383 8.138 1.940 1.00 90.31 74 THR A N 1
ATOM 522 C CA . THR A 1 74 ? -10.671 8.644 2.427 1.00 90.31 74 THR A CA 1
ATOM 523 C C . THR A 1 74 ? -11.433 7.523 3.109 1.00 90.31 74 THR A C 1
ATOM 525 O O . THR A 1 74 ? -11.553 6.430 2.555 1.00 90.31 74 THR A O 1
ATOM 528 N N . VAL A 1 75 ? -12.029 7.812 4.264 1.00 93.62 75 VAL A N 1
ATOM 529 C CA . VAL A 1 75 ? -12.891 6.856 4.965 1.00 93.62 75 VAL A CA 1
ATOM 530 C C . VAL A 1 75 ? -14.232 6.760 4.239 1.00 93.62 75 VAL A C 1
ATOM 532 O O . VAL A 1 75 ? -14.958 7.745 4.129 1.00 93.62 75 VAL A O 1
ATOM 535 N N . SER A 1 76 ? -14.575 5.570 3.750 1.00 95.38 76 SER A N 1
ATOM 536 C CA . SER A 1 76 ? -15.839 5.325 3.044 1.00 95.38 76 SER A CA 1
ATOM 537 C C . SER A 1 76 ? -17.005 5.003 3.980 1.00 95.38 76 SER A C 1
ATOM 539 O O . SER A 1 76 ? -18.163 5.206 3.612 1.00 95.38 76 SER A O 1
ATOM 541 N N . LYS A 1 77 ? -16.716 4.489 5.180 1.0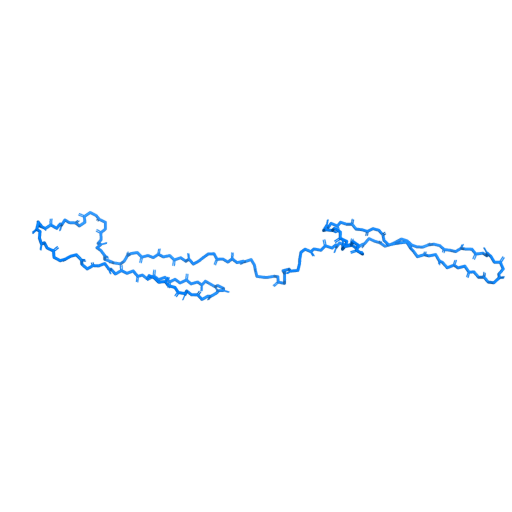0 91.25 77 LYS A N 1
ATOM 542 C CA . LYS A 1 77 ? -17.711 4.113 6.185 1.00 91.25 77 LYS A CA 1
ATOM 543 C C . LYS A 1 77 ? -17.091 4.052 7.584 1.00 91.25 77 LYS A C 1
ATOM 545 O O . LYS A 1 77 ? -15.937 3.650 7.719 1.00 91.25 77 LYS A O 1
ATOM 550 N N . VAL A 1 78 ? -17.894 4.405 8.589 1.00 88.38 78 VAL A N 1
ATOM 551 C CA . VAL A 1 78 ? -17.680 4.144 10.023 1.00 88.38 78 VAL A CA 1
ATOM 552 C C . VAL A 1 78 ? -18.864 3.335 10.535 1.00 88.38 78 VAL A C 1
ATOM 554 O O . VAL A 1 78 ? -19.996 3.626 10.080 1.00 88.38 78 VAL A O 1
#

Radius of gyration: 29.31 Å; chains: 1; bounding box: 63×21×78 Å

Secondary structure (DSSP, 8-state):
-PPPPSEEEEEEEEEE-TT--EEEEEEEEEE--S--S--PPPPEEEEEESPTT----TT-----EEEEE-SSS-----

pLDDT: mean 88.98, std 11.37, range [51.16, 97.62]

Sequence (78 aa):
MDNPRIGPHTLRIVATDNNGARSEKTITITIVEGNSGTSNTPPTVAITAPTNGQTFTADANLTVNATASDANGTVSKV